Protein AF-A0A918ECV4-F1 (afdb_monomer_lite)

Organism: NCBI:txid33919

InterPro domains:
  IPR038721 Transposase IS701-like, DDE domain [PF13546] (2-94)

Structure (mmCIF, N/CA/C/O backbone):
data_AF-A0A918ECV4-F1
#
_entry.id   AF-A0A918ECV4-F1
#
loop_
_atom_site.group_PDB
_atom_site.id
_atom_site.type_symbol
_atom_site.label_atom_id
_atom_site.label_alt_id
_atom_site.label_comp_id
_atom_site.label_asym_id
_atom_site.label_entity_id
_atom_site.label_seq_id
_atom_site.pdbx_PDB_ins_code
_atom_site.Cartn_x
_atom_site.Cartn_y
_atom_site.Cartn_z
_atom_site.occupancy
_atom_site.B_iso_or_equiv
_atom_site.auth_seq_id
_atom_site.auth_comp_id
_atom_site.auth_asym_id
_atom_site.auth_atom_id
_atom_site.pdbx_PDB_model_num
ATOM 1 N N . MET A 1 1 ? -6.296 -6.207 11.583 1.00 80.25 1 MET A N 1
ATOM 2 C CA . MET A 1 1 ? -6.201 -6.224 10.109 1.00 80.25 1 MET A CA 1
ATOM 3 C C . MET A 1 1 ? -7.109 -5.204 9.468 1.00 80.25 1 MET A C 1
ATOM 5 O O . MET A 1 1 ? -6.560 -4.330 8.831 1.00 80.25 1 MET A O 1
ATOM 9 N N . PHE A 1 2 ? -8.430 -5.245 9.674 1.00 84.88 2 PHE A N 1
ATOM 10 C CA . PHE A 1 2 ? -9.338 -4.262 9.062 1.00 84.88 2 PHE A CA 1
ATOM 11 C C . PHE A 1 2 ? -8.949 -2.802 9.336 1.00 84.88 2 PHE A C 1
ATOM 13 O O . PHE A 1 2 ? -8.740 -2.070 8.383 1.00 84.88 2 PHE A O 1
ATOM 20 N N . GLU A 1 3 ? -8.737 -2.423 10.600 1.00 88.38 3 GLU A N 1
ATOM 21 C CA . GLU A 1 3 ? -8.307 -1.058 10.969 1.00 88.38 3 GLU A CA 1
ATOM 22 C C . GLU A 1 3 ? -6.976 -0.646 10.309 1.00 88.38 3 GLU A C 1
ATOM 24 O O . GLU A 1 3 ? -6.858 0.457 9.799 1.00 88.38 3 GLU A O 1
ATOM 29 N N . LEU A 1 4 ? -5.998 -1.559 10.234 1.00 90.19 4 LEU A N 1
ATOM 30 C CA . LEU A 1 4 ? -4.711 -1.298 9.574 1.00 90.19 4 LEU A CA 1
ATOM 31 C C . LEU A 1 4 ? -4.861 -1.131 8.053 1.00 90.19 4 LEU A C 1
ATOM 33 O O . LEU A 1 4 ? -4.171 -0.319 7.448 1.00 90.19 4 LEU A O 1
ATOM 37 N N . SER A 1 5 ? -5.725 -1.928 7.424 1.00 89.38 5 SER A N 1
ATOM 38 C CA . SER A 1 5 ? -6.007 -1.807 5.993 1.00 89.38 5 SER A CA 1
ATOM 39 C C . SER A 1 5 ? -6.727 -0.500 5.676 1.00 89.38 5 SER A C 1
ATOM 41 O O . SER A 1 5 ? -6.389 0.129 4.683 1.00 89.38 5 SER A O 1
ATOM 43 N N . ASP A 1 6 ? -7.671 -0.096 6.521 1.00 90.19 6 ASP A N 1
ATOM 44 C CA . ASP A 1 6 ? -8.411 1.161 6.389 1.00 90.19 6 ASP A CA 1
ATOM 45 C C . ASP A 1 6 ? -7.466 2.361 6.547 1.00 90.19 6 ASP A C 1
ATOM 47 O O . ASP A 1 6 ? -7.339 3.170 5.637 1.00 90.19 6 ASP A O 1
ATOM 51 N N . ALA A 1 7 ? -6.652 2.367 7.606 1.00 92.19 7 ALA A N 1
ATOM 52 C CA . ALA A 1 7 ? -5.588 3.349 7.820 1.00 92.19 7 ALA A CA 1
ATOM 53 C C . ALA A 1 7 ? -4.629 3.480 6.628 1.00 92.19 7 ALA A C 1
ATOM 55 O O . ALA A 1 7 ? -4.266 4.582 6.230 1.00 92.19 7 ALA A O 1
ATOM 56 N N . ALA A 1 8 ? -4.208 2.357 6.039 1.00 90.69 8 ALA A N 1
ATOM 57 C CA . ALA A 1 8 ? -3.302 2.368 4.893 1.00 90.69 8 ALA A CA 1
ATOM 58 C C . ALA A 1 8 ? -3.964 2.873 3.599 1.00 90.69 8 ALA A C 1
ATOM 60 O O . ALA A 1 8 ? -3.269 3.416 2.744 1.00 90.69 8 ALA A O 1
ATOM 61 N N . LEU A 1 9 ? -5.276 2.669 3.431 1.00 89.00 9 LEU A N 1
ATOM 62 C CA . LEU A 1 9 ? -6.033 3.130 2.261 1.00 89.00 9 LEU A CA 1
ATOM 63 C C . LEU A 1 9 ? -6.471 4.594 2.383 1.00 89.00 9 LEU A C 1
ATOM 65 O O . LEU A 1 9 ? -6.594 5.263 1.360 1.00 89.00 9 LEU A O 1
ATOM 69 N N . CYS A 1 10 ? -6.688 5.073 3.608 1.00 91.06 10 CYS A N 1
ATOM 70 C CA . CYS A 1 10 ? -7.075 6.450 3.916 1.00 91.06 10 CYS A CA 1
ATOM 71 C C . CYS A 1 10 ? -5.878 7.379 4.168 1.00 91.06 10 CYS A C 1
ATOM 73 O O . CYS A 1 10 ? -6.070 8.581 4.323 1.00 91.06 10 CYS A O 1
ATOM 75 N N . ALA A 1 11 ? -4.649 6.853 4.204 1.00 90.38 11 ALA A N 1
ATOM 76 C CA . ALA A 1 11 ? -3.450 7.668 4.346 1.00 90.38 11 ALA A CA 1
ATOM 77 C C . ALA A 1 11 ? -3.284 8.639 3.164 1.00 90.38 11 ALA A C 1
ATOM 79 O O . ALA A 1 11 ? -3.413 8.259 1.996 1.00 90.38 11 ALA A O 1
ATOM 80 N N . ASP A 1 12 ? -2.919 9.883 3.475 1.00 85.69 12 ASP A N 1
ATOM 81 C CA . ASP A 1 12 ? -2.630 10.915 2.482 1.00 85.69 12 ASP A CA 1
ATOM 82 C C . ASP A 1 12 ? -1.291 10.636 1.780 1.00 85.69 12 ASP A C 1
ATOM 84 O O . ASP A 1 12 ? -0.236 11.177 2.113 1.00 85.69 12 ASP A O 1
ATOM 88 N N . GLY A 1 13 ? -1.337 9.761 0.777 1.00 85.75 13 GLY A N 1
ATOM 89 C CA . GLY A 1 13 ? -0.197 9.419 -0.066 1.00 85.75 13 GLY A CA 1
ATOM 90 C C . GLY A 1 13 ? 0.573 8.171 0.387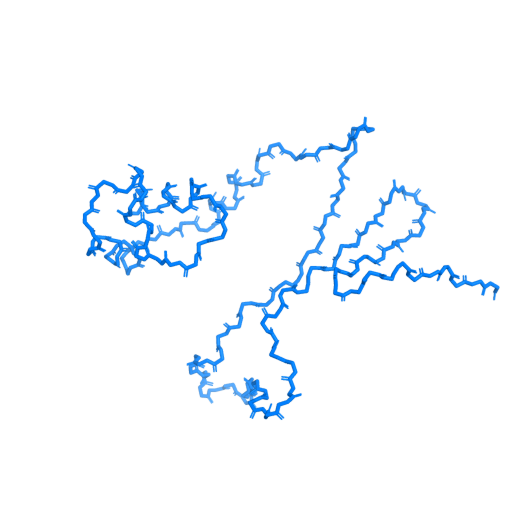 1.00 85.75 13 GLY A C 1
ATOM 91 O O . GLY A 1 13 ? 0.033 7.298 1.066 1.00 85.75 13 GLY A O 1
ATOM 92 N N . PRO A 1 14 ? 1.833 8.013 -0.065 1.00 86.44 14 PRO A N 1
ATOM 93 C CA . PRO A 1 14 ? 2.618 6.818 0.223 1.00 86.44 14 PRO A CA 1
ATOM 94 C C . PRO A 1 14 ? 2.883 6.652 1.721 1.00 86.44 14 PRO A C 1
ATOM 96 O O . PRO A 1 14 ? 3.379 7.566 2.375 1.00 86.44 14 PRO A O 1
ATOM 99 N N . VAL A 1 15 ? 2.649 5.448 2.247 1.00 88.31 15 VAL A N 1
ATOM 100 C CA . VAL A 1 15 ? 3.004 5.110 3.630 1.00 88.31 15 VAL A CA 1
ATOM 101 C C . VAL A 1 15 ? 4.525 5.031 3.765 1.00 88.31 15 VAL A C 1
ATOM 103 O O . VAL A 1 15 ? 5.154 4.084 3.290 1.00 88.31 15 VAL A O 1
ATOM 106 N N . THR A 1 16 ? 5.120 6.016 4.431 1.00 87.94 16 THR A N 1
ATOM 107 C CA . THR A 1 16 ? 6.566 6.084 4.708 1.00 87.94 16 THR A CA 1
ATOM 108 C C . THR A 1 16 ? 6.932 5.522 6.082 1.00 87.94 16 THR A C 1
ATOM 110 O O . THR A 1 16 ? 8.060 5.072 6.282 1.00 87.94 16 THR A O 1
ATOM 113 N N . SER A 1 17 ? 5.974 5.489 7.013 1.00 88.75 17 SER A N 1
ATOM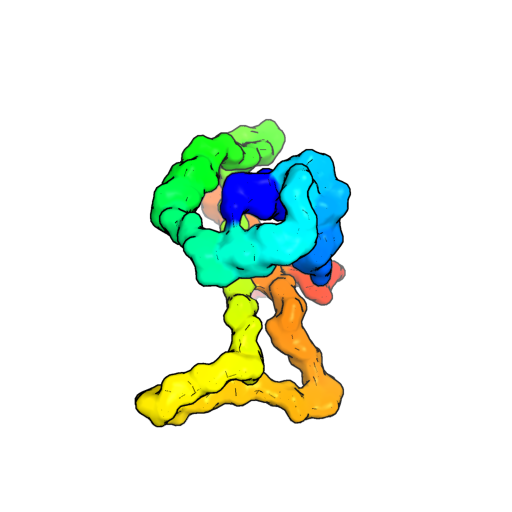 114 C CA . SER A 1 17 ? 6.140 4.984 8.374 1.00 88.75 17 SER A CA 1
ATOM 115 C C . SER A 1 17 ? 4.941 4.138 8.786 1.00 88.75 17 SER A C 1
ATOM 117 O O . SER A 1 17 ? 3.802 4.596 8.816 1.00 88.75 17 SER A O 1
ATOM 119 N N . LEU A 1 18 ? 5.200 2.880 9.150 1.00 88.94 18 LEU A N 1
ATOM 120 C CA . LEU A 1 18 ? 4.153 1.983 9.641 1.00 88.94 18 LEU A CA 1
ATOM 121 C C . LEU A 1 18 ? 3.606 2.432 10.994 1.00 88.94 18 LEU A C 1
ATOM 123 O O . LEU A 1 18 ? 2.421 2.277 11.248 1.00 88.94 18 LEU A O 1
ATOM 127 N N . VAL A 1 19 ? 4.445 2.987 11.869 1.00 90.56 19 VAL A N 1
ATOM 128 C CA . VAL A 1 19 ? 3.989 3.433 13.193 1.00 90.56 19 VAL A CA 1
ATOM 129 C C . VAL A 1 19 ? 3.062 4.637 13.066 1.00 90.56 19 VAL A C 1
ATOM 131 O O . VAL A 1 19 ? 2.084 4.719 13.803 1.00 90.56 19 VAL A O 1
ATOM 134 N N . GLU A 1 20 ? 3.301 5.525 12.103 1.00 91.00 20 GLU A N 1
ATOM 135 C CA . GLU A 1 20 ? 2.434 6.685 11.864 1.00 91.00 20 GLU A CA 1
ATOM 136 C C . GLU A 1 20 ? 1.023 6.292 11.419 1.00 91.00 20 GLU A C 1
ATOM 138 O O . GLU A 1 20 ? 0.078 7.002 11.745 1.00 91.00 20 GLU A O 1
ATOM 143 N N . LEU A 1 21 ? 0.831 5.117 10.803 1.00 91.19 21 LEU A N 1
ATOM 144 C CA . LEU A 1 21 ? -0.519 4.610 10.528 1.00 91.19 21 LEU A CA 1
ATOM 145 C C . LEU A 1 21 ? -1.348 4.432 11.802 1.00 91.19 21 LEU A C 1
ATOM 147 O O . LEU A 1 21 ? -2.567 4.556 11.751 1.00 91.19 21 LEU A O 1
ATOM 151 N N . SER A 1 22 ? -0.714 4.196 12.956 1.00 90.50 22 SER A N 1
ATOM 152 C CA . SER A 1 22 ? -1.442 4.119 14.229 1.00 90.50 22 SER A CA 1
ATOM 153 C C . SER A 1 22 ? -1.974 5.465 14.734 1.00 90.50 22 SER A C 1
ATOM 155 O O . SER A 1 22 ? -2.694 5.487 15.727 1.00 90.50 22 SER A O 1
ATOM 157 N N . LEU A 1 23 ? -1.630 6.568 14.060 1.00 89.88 23 LEU A N 1
ATOM 158 C CA . LEU A 1 23 ? -2.137 7.915 14.333 1.00 89.88 23 LEU A CA 1
ATOM 159 C C . LEU A 1 23 ? -3.326 8.294 13.438 1.00 89.88 23 LEU A C 1
ATOM 161 O O . LEU A 1 23 ? -3.960 9.319 13.680 1.00 89.88 23 LEU A O 1
ATOM 165 N N . THR A 1 24 ? -3.617 7.500 12.405 1.00 90.75 24 THR A N 1
ATOM 166 C CA . THR A 1 24 ? -4.776 7.729 11.535 1.00 90.75 24 THR A CA 1
ATOM 167 C C . THR A 1 24 ? -6.079 7.493 12.308 1.00 90.75 24 THR A C 1
ATOM 169 O O . THR A 1 24 ? -6.125 6.612 13.175 1.00 90.75 24 THR A O 1
ATOM 172 N N . PRO A 1 25 ? -7.152 8.255 12.028 1.00 89.81 25 PRO A N 1
ATOM 173 C CA . PRO A 1 25 ? -8.423 8.100 12.738 1.00 89.81 25 PRO A CA 1
ATOM 174 C C . PRO A 1 25 ? -9.052 6.708 12.556 1.00 89.81 25 PRO A C 1
ATOM 176 O O . PRO A 1 25 ? -9.813 6.247 13.413 1.00 89.81 25 PRO A O 1
ATOM 179 N N . GLU A 1 26 ? -8.718 6.015 11.470 1.00 92.81 26 GLU A N 1
ATOM 180 C CA . GLU A 1 26 ? -9.164 4.660 11.161 1.00 92.81 26 GLU A CA 1
ATOM 181 C C . GLU A 1 26 ? -8.553 3.610 12.109 1.00 92.81 26 GLU A C 1
ATOM 183 O O . GLU A 1 26 ? -9.203 2.605 12.434 1.00 92.81 26 GLU A O 1
ATOM 188 N N . HIS A 1 27 ? -7.334 3.845 12.614 1.00 89.75 27 HIS A N 1
ATOM 189 C CA . HIS A 1 27 ? -6.622 2.920 13.500 1.00 89.75 27 HIS A CA 1
ATOM 190 C C . HIS A 1 27 ? -6.858 3.255 14.976 1.00 89.75 27 HIS A C 1
ATOM 192 O O . HIS A 1 27 ? -6.123 4.004 15.613 1.00 89.75 27 HIS A O 1
ATOM 198 N N . ARG A 1 28 ? -7.893 2.649 15.562 1.00 88.81 28 ARG A N 1
ATOM 199 C CA . ARG A 1 28 ? -8.367 2.972 16.921 1.00 88.81 28 ARG A CA 1
ATOM 200 C C . ARG A 1 28 ? -7.623 2.239 18.038 1.00 88.81 28 ARG A C 1
ATOM 202 O O . ARG A 1 28 ? -7.829 2.527 19.217 1.00 88.81 28 ARG A O 1
ATOM 209 N N . ARG A 1 29 ? -6.786 1.260 17.697 1.00 84.06 29 ARG A N 1
ATOM 210 C CA . ARG A 1 29 ? -6.013 0.453 18.653 1.00 84.06 29 ARG A CA 1
ATOM 211 C C . ARG A 1 29 ? -4.578 0.965 18.799 1.00 84.06 29 ARG A C 1
ATOM 213 O O . ARG A 1 29 ? -4.018 1.565 17.897 1.00 84.06 29 ARG A O 1
ATOM 220 N N . GLY A 1 30 ? -3.919 0.649 19.914 1.00 85.06 30 GLY A N 1
ATOM 221 C CA . GLY A 1 30 ? -2.520 1.048 20.128 1.00 85.06 30 GLY A CA 1
ATOM 222 C C . GLY A 1 30 ? -1.539 0.439 19.111 1.00 85.06 30 GLY A C 1
ATOM 223 O O . GLY A 1 30 ? -1.802 -0.617 18.527 1.00 85.06 30 GLY A O 1
ATOM 224 N N . HIS A 1 31 ? -0.365 1.057 18.949 1.00 87.19 31 HIS A N 1
ATOM 225 C CA . HIS A 1 31 ? 0.676 0.661 17.983 1.00 87.19 31 HIS A CA 1
ATOM 226 C C . HIS A 1 31 ? 1.089 -0.826 18.048 1.00 87.19 31 HIS A C 1
ATOM 228 O O . HIS A 1 31 ? 1.438 -1.418 17.030 1.00 87.19 31 HIS A O 1
ATOM 234 N N . GLY A 1 32 ? 1.035 -1.480 19.216 1.00 89.31 32 GLY A N 1
ATOM 235 C CA . GLY A 1 32 ? 1.369 -2.907 19.344 1.00 89.31 32 GLY A CA 1
ATOM 236 C C . GLY A 1 32 ? 0.455 -3.804 18.502 1.00 89.31 32 GLY A C 1
ATOM 237 O O . GLY A 1 32 ? 0.899 -4.792 17.917 1.00 89.31 32 GLY A O 1
ATOM 238 N N . THR A 1 33 ? -0.811 -3.409 18.358 1.00 89.75 33 THR A N 1
ATOM 239 C CA . THR A 1 33 ? -1.796 -4.150 17.559 1.00 89.75 33 THR A CA 1
ATOM 240 C C . THR A 1 33 ? -1.559 -4.023 16.057 1.00 89.75 33 THR A C 1
ATOM 242 O O . THR A 1 33 ? -1.970 -4.907 15.306 1.00 89.75 33 THR A O 1
ATOM 245 N N . LEU A 1 34 ? -0.855 -2.976 15.614 1.00 91.12 34 LEU A N 1
ATOM 246 C CA . LEU A 1 34 ? -0.432 -2.815 14.226 1.00 91.12 34 LEU A CA 1
ATOM 247 C C . LEU A 1 34 ? 0.554 -3.916 13.835 1.00 91.12 34 LEU A C 1
ATOM 249 O O . LEU A 1 34 ? 0.327 -4.639 12.867 1.00 91.12 34 LEU A O 1
ATOM 253 N N . TYR A 1 35 ? 1.607 -4.109 14.632 1.00 90.31 35 TYR A N 1
ATOM 254 C CA . TYR A 1 35 ? 2.582 -5.177 14.395 1.00 90.31 35 TYR A CA 1
ATOM 255 C C . TYR A 1 35 ? 1.961 -6.564 14.544 1.00 90.31 35 TYR A C 1
ATOM 257 O O . TYR A 1 35 ? 2.270 -7.475 13.779 1.00 90.31 35 TYR A O 1
ATOM 265 N N . GLN A 1 36 ? 1.034 -6.723 15.488 1.00 91.25 36 GLN A N 1
ATOM 266 C CA . GLN A 1 36 ? 0.292 -7.969 15.647 1.00 91.25 36 GLN A CA 1
ATOM 267 C C . GLN A 1 36 ? -0.559 -8.280 14.405 1.00 91.25 36 GLN A C 1
ATOM 269 O O . GLN A 1 36 ? -0.561 -9.414 13.927 1.00 91.25 36 GLN A O 1
ATOM 274 N N . ALA A 1 37 ? -1.222 -7.265 13.840 1.00 90.75 37 ALA A N 1
ATOM 275 C CA . ALA A 1 37 ? -1.962 -7.377 12.593 1.00 90.75 37 ALA A CA 1
ATOM 276 C C . ALA A 1 37 ? -1.037 -7.731 11.418 1.00 90.75 37 ALA A C 1
ATOM 278 O O . ALA A 1 37 ? -1.373 -8.635 10.669 1.00 90.75 37 ALA A O 1
ATOM 279 N N . LEU A 1 38 ? 0.140 -7.117 11.288 1.00 90.25 38 LEU A N 1
ATOM 280 C CA . LEU A 1 38 ? 1.101 -7.481 10.236 1.00 90.25 38 LEU A CA 1
ATOM 281 C C . LEU A 1 38 ? 1.611 -8.924 10.359 1.00 90.25 38 LEU A C 1
ATOM 283 O O . LEU A 1 38 ? 1.718 -9.621 9.355 1.00 90.25 38 LEU A O 1
ATOM 287 N N . ASN A 1 39 ? 1.899 -9.381 11.578 1.00 91.69 39 ASN A N 1
ATOM 288 C CA . ASN A 1 39 ? 2.473 -10.708 11.809 1.00 91.69 39 ASN A CA 1
ATOM 289 C C . ASN A 1 39 ? 1.454 -11.845 11.657 1.00 91.69 39 ASN A C 1
ATOM 291 O O . ASN A 1 39 ? 1.800 -12.930 11.196 1.00 91.69 39 ASN A O 1
ATOM 295 N N . GLN A 1 40 ? 0.214 -11.630 12.099 1.00 91.81 40 GLN A N 1
ATOM 296 C CA . GLN A 1 40 ? -0.818 -12.677 12.156 1.00 91.81 40 GLN A CA 1
ATOM 297 C C . GLN A 1 40 ? -1.895 -12.508 11.086 1.00 91.81 40 GLN A C 1
ATOM 299 O O . GLN A 1 40 ? -2.677 -13.421 10.817 1.00 91.81 40 GLN A O 1
ATOM 304 N N . GLY A 1 41 ? -1.963 -11.323 10.492 1.00 88.88 41 GLY A N 1
ATOM 305 C CA . GLY A 1 41 ? -2.930 -10.986 9.476 1.00 88.88 41 GLY A CA 1
ATOM 306 C C . GLY A 1 41 ? -2.693 -11.748 8.192 1.00 88.88 41 GLY A C 1
ATOM 307 O O . GLY A 1 41 ? -1.566 -11.971 7.760 1.00 88.88 41 GLY A O 1
ATOM 308 N N . ARG A 1 42 ? -3.794 -12.115 7.548 1.00 89.50 42 ARG A N 1
ATOM 309 C CA . ARG A 1 42 ? -3.772 -12.662 6.199 1.00 89.50 42 ARG A CA 1
ATOM 310 C C . ARG A 1 42 ? -4.665 -11.829 5.308 1.00 89.50 42 ARG A C 1
ATOM 312 O O . ARG A 1 42 ? -5.729 -11.381 5.730 1.00 89.50 42 ARG A O 1
ATOM 319 N N . ILE A 1 43 ? -4.208 -11.646 4.079 1.00 86.88 43 ILE A N 1
ATOM 320 C CA . ILE A 1 43 ? -4.980 -11.046 3.002 1.00 86.88 43 ILE A CA 1
ATOM 321 C C . ILE A 1 43 ? -5.127 -12.128 1.944 1.00 86.88 43 ILE A C 1
ATOM 323 O O . ILE A 1 43 ? -4.134 -12.686 1.481 1.00 86.88 43 ILE A O 1
ATOM 327 N N . ASP A 1 44 ? -6.369 -12.427 1.582 1.00 91.00 44 ASP A N 1
ATOM 328 C CA . ASP A 1 44 ? -6.657 -13.220 0.395 1.00 91.00 44 ASP A CA 1
ATOM 329 C C . ASP A 1 44 ? -6.365 -12.347 -0.829 1.00 91.00 44 ASP A C 1
ATOM 331 O O . ASP A 1 44 ? -7.143 -11.458 -1.190 1.00 91.00 44 ASP A O 1
ATOM 335 N N . THR A 1 45 ? -5.189 -12.550 -1.418 1.00 90.81 45 THR A N 1
ATOM 336 C CA . THR A 1 45 ? -4.692 -11.725 -2.519 1.00 90.81 45 THR A CA 1
ATOM 337 C C . THR A 1 45 ? -5.521 -11.881 -3.784 1.00 90.81 45 THR A C 1
ATOM 339 O O . THR A 1 45 ? -5.657 -10.914 -4.532 1.00 90.81 45 THR A O 1
ATOM 342 N N . ASP A 1 46 ? -6.096 -13.057 -4.026 1.00 94.25 46 ASP A N 1
ATOM 343 C CA . ASP A 1 46 ? -6.882 -13.313 -5.232 1.00 94.25 46 ASP A CA 1
ATOM 344 C C . ASP A 1 46 ? -8.255 -12.665 -5.120 1.00 94.25 46 ASP A C 1
ATOM 346 O O . ASP A 1 46 ? -8.700 -11.964 -6.035 1.00 94.25 46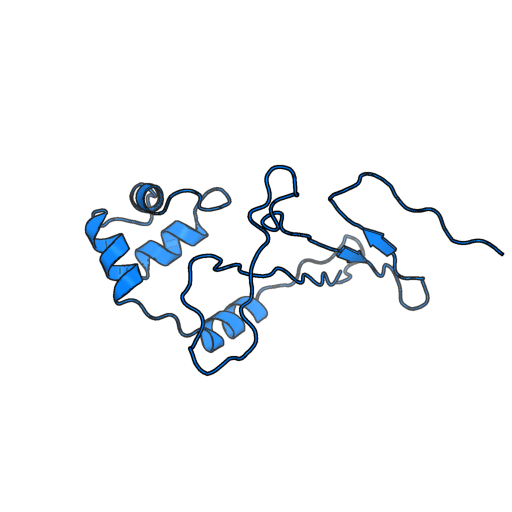 ASP A O 1
ATOM 350 N N . ARG A 1 47 ? -8.886 -12.781 -3.948 1.00 93.69 47 ARG A N 1
ATOM 351 C CA . ARG A 1 47 ? -10.114 -12.045 -3.655 1.00 93.69 47 ARG A CA 1
ATOM 352 C C . ARG A 1 47 ? -9.890 -10.537 -3.712 1.00 93.69 47 ARG A C 1
ATOM 354 O O . ARG A 1 47 ? -10.704 -9.829 -4.305 1.00 93.69 47 ARG A O 1
ATOM 361 N N . PHE A 1 48 ? -8.798 -10.043 -3.129 1.00 89.06 48 PHE A N 1
ATOM 362 C CA . PHE A 1 48 ? -8.461 -8.620 -3.161 1.00 89.06 48 PHE A CA 1
ATOM 363 C C . PHE A 1 48 ? -8.272 -8.117 -4.598 1.00 89.06 48 PHE A C 1
ATOM 365 O O . PHE A 1 48 ? -8.902 -7.135 -4.990 1.00 89.06 48 PHE A O 1
ATOM 372 N N . ARG A 1 49 ? -7.500 -8.840 -5.421 1.00 90.88 49 ARG A N 1
ATOM 373 C CA . ARG A 1 49 ? -7.349 -8.550 -6.857 1.00 90.88 49 ARG A CA 1
ATOM 374 C C . ARG A 1 49 ? -8.694 -8.498 -7.573 1.00 90.88 49 ARG A C 1
ATOM 376 O O . ARG A 1 49 ? -8.928 -7.574 -8.346 1.00 90.88 49 ARG A O 1
ATOM 383 N N . GLY A 1 50 ? -9.590 -9.442 -7.289 1.00 94.81 50 GLY A N 1
ATOM 384 C CA . GLY A 1 50 ? -10.933 -9.463 -7.865 1.00 94.81 50 GLY A CA 1
ATOM 385 C C . GLY A 1 50 ? -11.776 -8.237 -7.501 1.00 94.81 50 GLY A C 1
ATOM 386 O O . GLY A 1 50 ? -12.506 -7.731 -8.350 1.00 94.81 50 GLY A O 1
ATOM 387 N N . ILE A 1 51 ? -11.671 -7.733 -6.268 1.00 93.12 51 ILE A N 1
ATOM 388 C CA . ILE A 1 51 ? -12.382 -6.522 -5.823 1.00 93.12 51 ILE A CA 1
ATOM 389 C C . ILE A 1 51 ? -11.822 -5.272 -6.512 1.00 93.12 51 ILE A C 1
ATOM 391 O O . ILE A 1 51 ? -12.596 -4.444 -6.995 1.00 93.12 51 ILE A O 1
ATOM 395 N N . VAL A 1 52 ? -10.495 -5.147 -6.592 1.00 88.62 52 VAL A N 1
ATOM 396 C CA . VAL A 1 52 ? -9.830 -4.007 -7.245 1.00 88.62 52 VAL A CA 1
ATOM 397 C C . VAL A 1 52 ? -10.127 -3.987 -8.747 1.00 88.62 52 VAL A C 1
ATOM 399 O O . VAL A 1 52 ? -10.473 -2.944 -9.291 1.00 88.62 52 VAL A O 1
ATOM 402 N N . ALA A 1 53 ? -10.086 -5.143 -9.415 1.00 90.75 53 ALA A N 1
ATOM 403 C CA . ALA A 1 53 ? -10.352 -5.255 -10.852 1.00 90.75 53 ALA A CA 1
ATOM 404 C C . ALA A 1 53 ? -11.801 -4.915 -11.256 1.00 90.75 53 ALA A C 1
ATOM 406 O O . ALA A 1 53 ? -12.073 -4.717 -12.437 1.00 90.75 53 ALA A O 1
ATOM 407 N N . ARG A 1 54 ? -12.736 -4.864 -10.297 1.00 93.12 54 ARG A N 1
ATOM 408 C CA . ARG A 1 54 ? -14.144 -4.495 -10.527 1.00 93.12 54 ARG A CA 1
ATOM 409 C C . ARG A 1 54 ? -14.417 -3.001 -10.369 1.00 93.12 54 ARG A C 1
ATOM 411 O O . ARG A 1 54 ? -15.538 -2.577 -10.643 1.00 93.12 54 ARG A O 1
ATOM 418 N N . GLN A 1 55 ? -13.441 -2.216 -9.915 1.00 90.69 55 GLN A N 1
ATOM 419 C CA . GLN A 1 55 ? -13.616 -0.772 -9.802 1.00 90.69 55 GLN A CA 1
ATOM 420 C C . GLN A 1 55 ? -13.725 -0.131 -11.195 1.00 90.69 55 GLN A C 1
ATOM 422 O O . GLN A 1 55 ? -13.111 -0.626 -12.146 1.00 90.69 55 GLN A O 1
ATOM 427 N N . PRO A 1 56 ? -14.499 0.960 -11.347 1.00 89.38 56 PRO A N 1
ATOM 428 C CA . PRO A 1 56 ? -14.583 1.679 -12.610 1.00 89.38 56 PRO A CA 1
ATOM 429 C C . PRO A 1 56 ? -13.196 2.114 -13.089 1.00 89.38 56 PRO A C 1
ATOM 431 O O . PRO A 1 56 ? -12.443 2.745 -12.351 1.00 89.38 56 PRO A O 1
ATOM 434 N N . ILE A 1 57 ? -12.868 1.789 -14.338 1.00 87.25 57 ILE A N 1
ATOM 435 C CA . ILE A 1 57 ? -11.610 2.215 -14.952 1.00 87.25 57 ILE A CA 1
ATOM 436 C C . ILE A 1 57 ? -11.779 3.665 -15.427 1.00 87.25 57 ILE A C 1
ATOM 438 O O . ILE A 1 57 ? -12.698 3.920 -16.216 1.00 87.25 57 ILE A O 1
ATOM 442 N N . PRO A 1 58 ? -10.919 4.607 -14.989 1.00 85.25 58 PRO A N 1
ATOM 443 C CA . PRO A 1 58 ? -10.940 5.979 -15.479 1.00 85.25 58 PRO A CA 1
ATOM 444 C C . PRO A 1 58 ? -10.817 6.032 -17.004 1.00 85.25 58 PRO A C 1
ATOM 446 O O . PRO A 1 58 ? -10.048 5.281 -17.612 1.00 85.25 58 PRO A O 1
ATOM 449 N N . ARG A 1 59 ? -11.590 6.925 -17.618 1.00 86.69 59 ARG A N 1
ATOM 450 C CA . ARG A 1 59 ? -11.583 7.179 -19.061 1.00 86.69 59 ARG A CA 1
ATOM 451 C C . ARG A 1 59 ? -11.116 8.604 -19.322 1.00 86.69 59 ARG A C 1
ATOM 453 O O . ARG A 1 59 ? -11.303 9.464 -18.466 1.00 86.69 59 ARG A O 1
ATOM 460 N N . ASP A 1 60 ? -10.496 8.823 -20.476 1.00 85.56 60 ASP A N 1
ATOM 461 C CA . ASP A 1 60 ? -10.169 10.172 -20.941 1.00 85.56 60 ASP A CA 1
ATOM 462 C C . ASP A 1 60 ? -11.431 10.948 -21.365 1.00 85.56 60 ASP A C 1
ATOM 464 O O . ASP A 1 60 ? -12.540 10.403 -21.369 1.00 85.56 60 ASP A O 1
ATOM 468 N N . ASP A 1 61 ? -11.256 12.220 -21.732 1.00 89.44 61 ASP A N 1
ATOM 469 C CA . ASP A 1 61 ? -12.343 13.103 -22.183 1.00 89.44 61 ASP A CA 1
ATOM 470 C C . ASP A 1 61 ? -13.087 12.555 -23.420 1.00 89.44 61 ASP A C 1
ATOM 472 O O . ASP A 1 61 ? -14.253 12.878 -23.640 1.00 89.44 61 ASP A O 1
ATOM 476 N N . ASP A 1 62 ? -12.444 11.672 -24.196 1.00 89.44 62 ASP A N 1
ATOM 477 C CA . ASP A 1 62 ? -13.018 10.985 -25.359 1.00 89.44 62 ASP A CA 1
ATOM 478 C C . ASP A 1 62 ? -13.702 9.647 -24.987 1.00 89.44 62 ASP A C 1
ATOM 480 O O . ASP A 1 62 ? -14.130 8.888 -25.865 1.00 89.44 62 ASP A O 1
ATOM 484 N N . GLY A 1 63 ? -13.786 9.308 -23.696 1.00 88.06 63 GLY A N 1
ATOM 485 C CA . GLY A 1 63 ? -14.401 8.080 -23.190 1.00 88.06 63 GLY A CA 1
ATOM 486 C C . GLY A 1 63 ? -13.548 6.817 -23.371 1.00 88.06 63 GLY A C 1
ATOM 487 O O . GLY A 1 63 ? -14.061 5.697 -23.259 1.00 88.06 63 GLY A O 1
ATOM 488 N N . ARG A 1 64 ? -12.251 6.949 -23.653 1.00 86.94 64 ARG A N 1
ATOM 489 C CA . ARG A 1 64 ? -11.347 5.826 -23.930 1.00 86.94 64 ARG A CA 1
ATOM 490 C C . ARG A 1 64 ? -10.573 5.415 -22.688 1.00 86.94 64 ARG A C 1
ATOM 492 O O . ARG A 1 64 ? -10.209 6.229 -21.849 1.00 86.94 64 ARG A O 1
ATOM 499 N N . VAL A 1 65 ? -10.270 4.123 -22.601 1.00 86.06 65 VAL A N 1
ATOM 500 C CA . VAL A 1 65 ? -9.377 3.581 -21.570 1.00 86.06 65 VAL A CA 1
ATOM 501 C C . VAL A 1 65 ? -7.934 3.702 -22.049 1.00 86.06 65 VAL A C 1
ATOM 503 O O . VAL A 1 65 ? -7.609 3.218 -23.134 1.00 86.06 65 VAL A O 1
ATOM 506 N N . MET A 1 66 ? -7.071 4.306 -21.230 1.00 82.12 66 MET A N 1
ATOM 507 C CA . MET A 1 66 ? -5.629 4.395 -21.473 1.00 82.12 66 MET A CA 1
ATOM 508 C C . MET A 1 66 ? -4.894 3.360 -20.610 1.00 82.12 66 MET A C 1
ATOM 510 O O . MET A 1 66 ? -4.630 3.626 -19.437 1.00 82.12 66 MET A O 1
ATOM 514 N N . PRO A 1 67 ? -4.585 2.161 -21.136 1.00 77.94 67 PRO A N 1
ATOM 515 C CA . PRO A 1 67 ? -3.874 1.155 -20.363 1.00 77.94 67 PRO A CA 1
ATOM 516 C C . PRO A 1 67 ? -2.433 1.605 -20.100 1.00 77.94 67 PRO A C 1
ATOM 518 O O . PRO A 1 67 ? -1.708 1.975 -21.021 1.00 77.94 67 PRO A O 1
ATOM 521 N N . ALA A 1 68 ? -2.022 1.524 -18.839 1.00 77.38 68 ALA A N 1
ATOM 522 C CA . ALA A 1 68 ? -0.643 1.681 -18.403 1.00 77.38 68 ALA A CA 1
ATOM 523 C C . ALA A 1 68 ? -0.093 0.306 -18.010 1.00 77.38 68 ALA A C 1
ATOM 525 O O . ALA A 1 68 ? -0.763 -0.451 -17.309 1.00 77.38 68 ALA A O 1
ATOM 526 N N . ILE A 1 69 ? 1.119 -0.016 -18.460 1.00 79.75 69 ILE A N 1
ATOM 527 C CA . ILE A 1 69 ? 1.842 -1.216 -18.032 1.00 79.75 69 ILE A CA 1
ATOM 528 C C . ILE A 1 69 ? 3.012 -0.741 -17.188 1.00 79.75 69 ILE A C 1
ATOM 530 O O . ILE A 1 69 ? 3.809 0.060 -17.659 1.00 79.75 69 ILE A O 1
ATOM 534 N N . ASP A 1 70 ? 3.113 -1.242 -15.964 1.00 76.31 70 ASP A N 1
ATOM 535 C CA . ASP A 1 70 ? 4.261 -1.007 -15.097 1.00 76.31 70 ASP A CA 1
ATOM 536 C C . ASP A 1 70 ? 4.959 -2.331 -14.783 1.00 76.31 70 ASP A C 1
ATOM 538 O O . ASP A 1 70 ? 4.302 -3.343 -14.528 1.00 76.31 70 ASP A O 1
ATOM 542 N N . ILE A 1 71 ? 6.291 -2.319 -14.790 1.00 75.38 71 ILE A N 1
ATOM 543 C CA . ILE A 1 71 ? 7.120 -3.447 -14.358 1.00 75.38 71 ILE A CA 1
ATOM 544 C C . ILE A 1 71 ? 8.027 -2.939 -13.240 1.00 75.38 71 ILE A C 1
ATOM 546 O O . ILE A 1 71 ? 9.213 -2.673 -13.431 1.00 75.38 71 ILE A O 1
ATOM 550 N N . SER A 1 72 ? 7.447 -2.805 -12.050 1.00 71.38 72 SER A N 1
ATOM 551 C CA . SER A 1 72 ? 8.190 -2.483 -10.835 1.00 71.38 72 SER A CA 1
ATOM 552 C C . SER A 1 72 ? 8.652 -3.755 -10.128 1.00 71.38 72 SER A C 1
ATOM 554 O O . SER A 1 72 ? 7.880 -4.687 -9.894 1.00 71.38 72 SER A O 1
ATOM 556 N N . HIS A 1 73 ? 9.935 -3.803 -9.768 1.00 69.81 73 HIS A N 1
ATOM 557 C CA . HIS A 1 73 ? 10.502 -4.907 -8.999 1.00 69.81 73 HIS A CA 1
ATOM 558 C C . HIS A 1 73 ? 10.482 -4.579 -7.503 1.00 69.81 73 HIS A C 1
ATOM 560 O O . HIS A 1 73 ? 11.030 -3.567 -7.070 1.00 69.81 73 HIS A O 1
ATOM 566 N N . TRP A 1 74 ? 9.924 -5.477 -6.689 1.00 71.12 74 TRP A N 1
ATOM 567 C CA . TRP A 1 74 ? 10.023 -5.390 -5.232 1.00 71.12 74 TRP A CA 1
ATOM 568 C C . TRP A 1 74 ? 11.344 -5.976 -4.754 1.00 71.12 74 TRP A C 1
ATOM 570 O O . TRP A 1 74 ? 11.476 -7.181 -4.532 1.00 71.12 74 TRP A O 1
ATOM 580 N N . LEU A 1 75 ? 12.343 -5.110 -4.609 1.00 66.50 75 LEU A N 1
ATOM 581 C CA . LEU A 1 75 ? 13.670 -5.531 -4.189 1.00 66.50 75 LEU A CA 1
ATOM 582 C C . LEU A 1 75 ? 13.683 -5.927 -2.710 1.00 66.50 75 LEU A C 1
ATOM 584 O O . LEU A 1 75 ? 13.174 -5.221 -1.837 1.00 66.50 75 LEU A O 1
ATOM 588 N N . ARG A 1 76 ? 14.302 -7.073 -2.430 1.00 66.31 76 ARG A N 1
ATOM 589 C CA . ARG A 1 76 ? 14.628 -7.548 -1.082 1.00 66.31 76 ARG A CA 1
ATOM 590 C C . ARG A 1 76 ? 16.128 -7.844 -1.028 1.00 66.31 76 ARG A C 1
ATOM 592 O O . ARG A 1 76 ? 16.513 -9.008 -1.017 1.00 66.31 76 ARG A O 1
ATOM 599 N N . PRO A 1 77 ? 16.982 -6.805 -1.098 1.00 64.38 77 PRO A N 1
ATOM 600 C CA . PRO A 1 77 ? 18.429 -6.987 -1.209 1.00 64.38 77 PRO A CA 1
ATOM 601 C C . PRO A 1 77 ? 19.037 -7.692 0.009 1.00 64.38 77 PRO A C 1
ATOM 603 O O . PRO A 1 77 ? 20.070 -8.337 -0.135 1.00 64.38 77 PRO A O 1
ATOM 606 N N . ASP A 1 78 ? 18.377 -7.595 1.164 1.00 67.94 78 ASP A N 1
ATOM 607 C CA . ASP A 1 78 ? 18.806 -8.204 2.425 1.00 67.94 78 ASP A CA 1
ATOM 608 C C . ASP A 1 78 ? 18.092 -9.539 2.725 1.00 67.94 78 ASP A C 1
ATOM 610 O O . ASP A 1 78 ? 18.247 -10.082 3.813 1.00 67.94 78 ASP A O 1
ATOM 614 N N . ALA A 1 79 ? 17.283 -10.074 1.798 1.00 67.69 79 ALA A N 1
ATOM 615 C CA . ALA A 1 79 ? 16.683 -11.396 1.980 1.00 67.69 79 ALA A CA 1
ATOM 616 C C . ALA A 1 79 ? 17.689 -12.499 1.630 1.00 67.69 79 ALA A C 1
ATOM 618 O O . ALA A 1 79 ? 18.271 -12.492 0.541 1.00 67.69 79 ALA A O 1
ATOM 619 N N . ASP A 1 80 ? 17.836 -13.476 2.524 1.00 62.94 80 ASP A N 1
ATOM 620 C CA . ASP A 1 80 ? 18.658 -14.657 2.276 1.00 62.94 80 ASP A CA 1
ATOM 621 C C . ASP A 1 80 ? 18.152 -15.412 1.040 1.00 62.94 80 ASP A C 1
ATOM 623 O O . ASP A 1 80 ? 16.990 -15.818 0.941 1.00 62.94 80 ASP A O 1
ATOM 627 N N . THR A 1 81 ? 19.030 -15.602 0.057 1.00 57.62 81 THR A N 1
ATOM 628 C CA . THR A 1 81 ? 18.718 -16.414 -1.121 1.00 57.62 81 THR A CA 1
ATOM 629 C C . THR A 1 81 ? 18.761 -17.898 -0.766 1.00 57.62 81 THR A C 1
ATOM 631 O O . THR A 1 81 ? 19.706 -18.347 -0.121 1.00 57.62 81 THR A O 1
ATOM 634 N N . SER A 1 82 ? 17.775 -18.671 -1.239 1.00 53.38 82 SER A N 1
ATOM 635 C CA . SER A 1 82 ? 17.741 -20.135 -1.081 1.00 53.38 82 SER A CA 1
ATOM 636 C C . SER A 1 82 ? 19.074 -20.778 -1.520 1.00 53.38 82 SER A C 1
ATOM 638 O O . SER A 1 82 ? 19.527 -20.498 -2.635 1.00 53.38 82 SER A O 1
ATOM 640 N N . PRO A 1 83 ? 19.670 -21.671 -0.700 1.00 58.00 83 PRO A N 1
ATOM 641 C CA . PRO A 1 83 ? 20.958 -22.307 -0.992 1.00 58.00 83 PRO A CA 1
ATOM 642 C C . PRO A 1 83 ? 20.994 -23.090 -2.313 1.00 58.00 83 PRO A C 1
ATOM 644 O O . PRO A 1 83 ? 22.054 -23.228 -2.915 1.00 58.00 83 PRO A O 1
ATOM 647 N N . GLN A 1 84 ? 19.848 -23.599 -2.783 1.00 59.09 84 GLN A N 1
ATOM 648 C CA . GLN A 1 84 ? 19.749 -24.393 -4.014 1.00 59.09 84 GLN A CA 1
ATOM 649 C C . GLN A 1 84 ? 19.661 -23.555 -5.302 1.00 59.09 84 GLN A C 1
ATOM 651 O O . GLN A 1 84 ? 19.652 -24.118 -6.398 1.00 59.09 84 GLN A O 1
ATOM 656 N N . ARG A 1 85 ? 19.591 -22.219 -5.223 1.00 55.12 85 ARG A N 1
ATOM 657 C CA . ARG A 1 85 ? 19.629 -21.356 -6.413 1.00 55.12 85 ARG A CA 1
ATOM 658 C C . ARG A 1 85 ? 21.063 -20.904 -6.688 1.00 55.12 85 ARG A C 1
ATOM 660 O O . ARG A 1 85 ? 21.571 -19.994 -6.047 1.00 55.12 85 ARG A O 1
ATOM 667 N N . LEU A 1 86 ? 21.670 -21.482 -7.728 1.00 46.34 86 LEU A N 1
ATOM 668 C CA . LEU A 1 86 ? 23.014 -21.166 -8.253 1.00 46.34 86 LEU A CA 1
ATOM 669 C C . LEU A 1 86 ? 23.189 -19.717 -8.765 1.00 46.34 86 LEU A C 1
ATOM 671 O O . LEU A 1 86 ? 24.269 -19.352 -9.220 1.00 46.34 86 LEU A O 1
ATOM 675 N N . PHE A 1 87 ? 22.152 -18.877 -8.691 1.00 47.12 87 PHE A N 1
ATOM 676 C CA . PHE A 1 87 ? 22.211 -17.459 -9.040 1.00 47.12 87 PHE A CA 1
ATOM 677 C C . PHE A 1 87 ? 21.932 -16.608 -7.794 1.00 47.12 87 PHE A C 1
ATOM 679 O O . PHE A 1 87 ? 20.781 -16.377 -7.415 1.00 47.12 87 PHE A O 1
ATOM 686 N N . ARG A 1 88 ? 23.001 -16.119 -7.156 1.00 51.66 88 ARG A N 1
ATOM 687 C CA . ARG A 1 88 ? 22.922 -15.059 -6.144 1.00 51.66 88 ARG A CA 1
ATOM 688 C C . ARG A 1 88 ? 22.528 -13.772 -6.862 1.00 51.66 88 ARG A C 1
ATOM 690 O O . ARG A 1 88 ? 23.307 -13.250 -7.655 1.00 51.66 88 ARG A O 1
ATOM 697 N N . HIS A 1 89 ? 21.346 -13.229 -6.583 1.00 52.62 89 HIS A N 1
ATOM 698 C CA . HIS A 1 89 ? 20.993 -11.898 -7.069 1.00 52.62 89 HIS A CA 1
ATOM 699 C C . HIS A 1 89 ? 21.761 -10.837 -6.258 1.00 52.62 89 HIS A C 1
ATOM 701 O O . HIS A 1 89 ? 21.221 -10.217 -5.345 1.00 52.62 89 HIS A O 1
ATOM 707 N N . THR A 1 90 ? 23.043 -10.616 -6.558 1.00 48.81 90 THR A N 1
ATOM 708 C CA . THR A 1 90 ? 23.804 -9.504 -5.973 1.00 48.81 90 THR A CA 1
ATOM 709 C C . THR A 1 90 ? 23.381 -8.189 -6.600 1.00 48.81 90 THR A C 1
ATOM 711 O O . THR A 1 90 ? 23.725 -7.909 -7.748 1.00 48.81 90 THR A O 1
ATOM 714 N N . TYR A 1 91 ? 22.697 -7.341 -5.836 1.00 54.03 91 TYR A N 1
ATOM 715 C CA . TYR A 1 91 ? 22.643 -5.920 -6.160 1.00 54.03 91 TYR A CA 1
ATOM 716 C C . TYR A 1 91 ? 24.018 -5.302 -5.889 1.00 54.03 91 TYR A C 1
ATOM 718 O O . TYR A 1 91 ? 24.609 -5.505 -4.827 1.00 54.03 91 TYR A O 1
ATOM 726 N N . GLY A 1 92 ? 24.554 -4.580 -6.874 1.00 46.06 92 GLY A N 1
ATOM 727 C CA . GLY A 1 92 ? 25.857 -3.931 -6.776 1.00 46.06 92 GLY A CA 1
ATOM 728 C C . GLY A 1 92 ? 25.863 -2.843 -5.704 1.00 46.06 92 GLY A C 1
ATOM 729 O O . GLY A 1 92 ? 25.553 -1.694 -5.996 1.00 46.06 92 GLY A O 1
ATOM 730 N N . ARG A 1 93 ? 26.273 -3.182 -4.478 1.00 50.25 93 ARG A N 1
ATOM 731 C CA . ARG A 1 93 ? 26.743 -2.227 -3.460 1.00 50.25 93 ARG A CA 1
ATOM 732 C C . ARG A 1 93 ? 28.107 -1.668 -3.901 1.00 50.25 93 ARG A C 1
ATOM 734 O O . ARG A 1 93 ? 29.139 -1.990 -3.328 1.00 50.25 93 ARG A O 1
ATOM 741 N N . GLY A 1 94 ? 28.124 -0.878 -4.972 1.00 45.34 94 GLY A N 1
ATOM 742 C CA . GLY A 1 94 ? 29.293 -0.118 -5.416 1.00 45.34 94 GLY A CA 1
ATOM 743 C C . GLY A 1 94 ? 29.067 1.365 -5.148 1.00 45.34 94 GLY A C 1
ATOM 744 O O . GLY A 1 94 ? 28.049 1.906 -5.580 1.00 45.34 94 GLY A O 1
ATOM 745 N N . LYS A 1 95 ? 29.991 2.028 -4.439 1.00 40.25 95 LYS A N 1
ATOM 746 C CA . LYS A 1 95 ? 29.934 3.484 -4.227 1.00 40.25 95 LYS A CA 1
ATOM 747 C C . LYS A 1 95 ? 29.854 4.186 -5.594 1.00 40.25 95 LYS A C 1
ATOM 749 O O . LYS A 1 95 ? 30.726 3.981 -6.431 1.00 40.25 95 LYS A O 1
ATOM 754 N N . GLY A 1 96 ? 28.800 4.975 -5.816 1.00 49.59 96 GLY A N 1
ATOM 755 C CA . GLY A 1 96 ? 28.615 5.783 -7.030 1.00 49.59 96 GLY A CA 1
ATOM 756 C C . GLY A 1 96 ? 27.768 5.168 -8.154 1.00 49.59 96 GLY A C 1
ATOM 757 O O . GLY A 1 96 ? 27.663 5.783 -9.210 1.00 49.59 96 GLY A O 1
ATOM 758 N N . ARG A 1 97 ? 27.146 3.992 -7.970 1.00 48.53 97 ARG A N 1
ATOM 759 C CA . ARG A 1 97 ? 26.138 3.477 -8.921 1.00 48.53 97 ARG A CA 1
ATOM 760 C C . ARG A 1 97 ? 24.726 3.843 -8.453 1.00 48.53 97 ARG A C 1
ATOM 762 O O . ARG A 1 97 ? 24.478 3.755 -7.251 1.00 48.53 97 ARG A O 1
ATOM 769 N N . PRO A 1 98 ? 23.809 4.235 -9.360 1.00 46.28 98 PRO A N 1
ATOM 770 C CA . PRO A 1 98 ? 22.438 4.551 -8.980 1.00 46.28 98 PRO A CA 1
ATOM 771 C C . PRO A 1 98 ? 21.801 3.338 -8.300 1.00 46.28 98 PRO A C 1
ATOM 773 O O . PRO A 1 98 ? 21.844 2.220 -8.822 1.00 46.28 98 PRO A O 1
ATOM 776 N N . SER A 1 99 ? 21.245 3.567 -7.114 1.00 47.72 99 SER A N 1
ATOM 777 C CA . SER A 1 99 ? 20.488 2.566 -6.373 1.00 47.72 99 SER A CA 1
ATOM 778 C C . SER A 1 99 ? 19.289 2.130 -7.227 1.00 47.72 99 SER A C 1
ATOM 780 O O . SER A 1 99 ? 18.532 2.990 -7.669 1.00 47.72 99 SER A O 1
ATOM 782 N N . PRO A 1 100 ? 19.053 0.828 -7.459 1.00 48.06 100 PRO A N 1
ATOM 783 C CA . PRO A 1 100 ? 17.936 0.344 -8.278 1.00 48.06 100 PRO A CA 1
ATOM 784 C C . PRO A 1 100 ? 16.561 0.469 -7.588 1.00 48.06 100 PRO A C 1
ATOM 786 O O . PRO A 1 100 ? 15.647 -0.288 -7.889 1.00 48.06 100 PRO A O 1
ATOM 789 N N . GLY A 1 101 ? 16.425 1.405 -6.646 1.00 45.94 101 GLY A N 1
ATOM 790 C CA 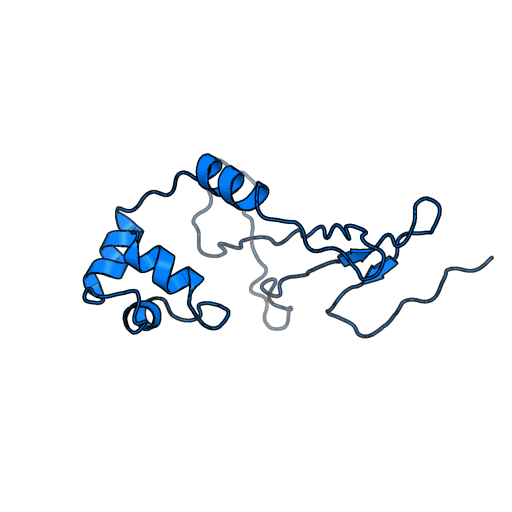. GLY A 1 101 ? 15.205 1.669 -5.887 1.00 45.94 101 GLY A CA 1
ATOM 791 C C . GLY A 1 101 ? 14.285 2.710 -6.518 1.00 45.94 101 GLY A C 1
ATOM 792 O O . GLY A 1 101 ? 13.197 2.911 -5.992 1.00 45.94 101 GLY A O 1
ATOM 793 N N . ASP A 1 102 ? 14.686 3.350 -7.620 1.00 47.34 102 ASP A N 1
ATOM 794 C CA . ASP A 1 102 ? 13.789 4.264 -8.323 1.00 47.34 102 ASP A CA 1
ATOM 795 C C . ASP A 1 102 ? 12.754 3.447 -9.112 1.00 47.34 102 ASP A C 1
ATOM 797 O O . ASP A 1 102 ? 13.139 2.714 -10.034 1.00 47.34 102 ASP A O 1
ATOM 801 N N . PRO A 1 103 ? 11.451 3.535 -8.775 1.00 45.38 103 PRO A N 1
ATOM 802 C CA . PRO A 1 103 ? 10.412 2.889 -9.560 1.00 45.38 103 PRO A CA 1
ATOM 803 C C . PRO A 1 103 ? 10.437 3.479 -10.971 1.00 45.38 103 PRO A C 1
ATOM 805 O O . PRO A 1 103 ? 10.151 4.659 -11.186 1.00 45.38 103 PRO A O 1
ATOM 808 N N . ARG A 1 104 ? 10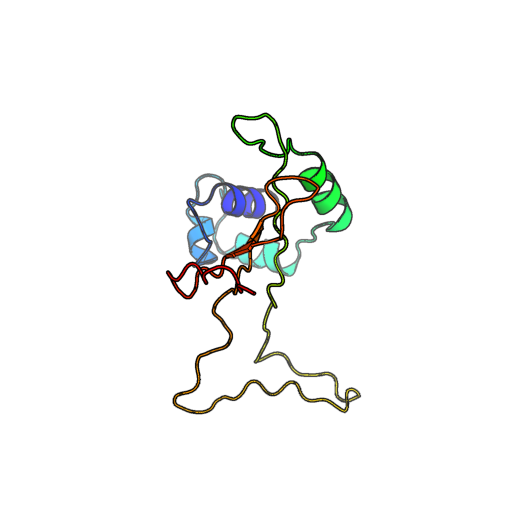.811 2.653 -11.950 1.00 49.53 104 ARG A N 1
ATOM 809 C CA . ARG A 1 104 ? 10.770 3.029 -13.362 1.00 49.53 104 ARG A CA 1
ATOM 810 C C . ARG A 1 104 ? 9.385 2.728 -13.908 1.00 49.53 104 ARG A C 1
ATOM 812 O O . ARG A 1 104 ? 9.159 1.666 -14.474 1.00 49.53 104 ARG A O 1
ATOM 819 N N . LEU A 1 105 ? 8.484 3.692 -13.754 1.00 43.59 105 LEU A N 1
ATOM 820 C CA . LEU A 1 105 ? 7.203 3.672 -14.446 1.00 43.59 105 LEU A CA 1
ATOM 821 C C . LEU A 1 105 ? 7.427 4.047 -15.918 1.00 43.59 105 LEU A C 1
ATOM 823 O O . LEU A 1 105 ? 7.627 5.218 -16.245 1.00 43.59 105 LEU A O 1
ATOM 827 N N . ALA A 1 106 ? 7.389 3.052 -16.799 1.00 50.12 106 ALA A N 1
ATOM 828 C CA . ALA A 1 106 ? 7.396 3.242 -18.245 1.00 50.12 106 ALA A CA 1
ATOM 829 C C . ALA A 1 106 ? 5.952 3.242 -18.767 1.00 50.12 106 ALA A C 1
ATOM 831 O O . ALA A 1 106 ? 5.331 2.193 -18.893 1.00 50.12 106 ALA A O 1
ATOM 832 N N . LEU A 1 107 ? 5.400 4.412 -19.096 1.00 52.00 107 LEU A N 1
ATOM 833 C CA . LEU A 1 107 ? 4.050 4.499 -19.658 1.00 52.00 107 LEU A CA 1
ATOM 834 C C . LEU A 1 107 ? 4.113 4.275 -21.172 1.00 52.00 107 LEU A C 1
ATOM 836 O O . LEU A 1 107 ? 4.571 5.140 -21.922 1.00 52.00 107 LEU A O 1
ATOM 840 N N . LEU A 1 108 ? 3.637 3.115 -21.631 1.00 53.38 108 LEU A N 1
ATOM 841 C CA . LEU A 1 108 ? 3.388 2.871 -23.051 1.00 53.38 108 LEU A CA 1
ATOM 842 C C . LEU A 1 108 ? 2.004 3.421 -23.416 1.00 53.38 108 LEU A C 1
ATOM 844 O O . LEU A 1 108 ? 0.989 2.765 -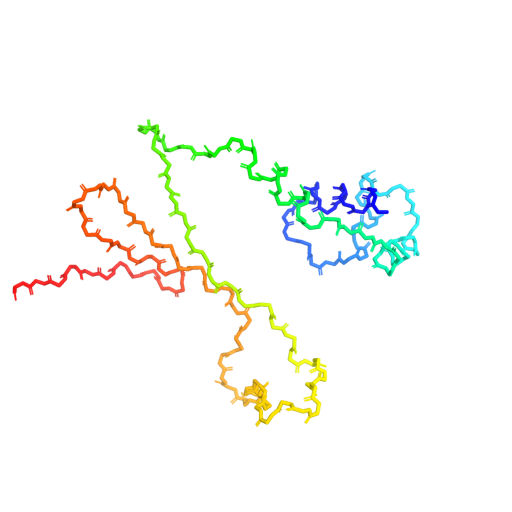23.193 1.00 53.38 108 LEU A O 1
ATOM 848 N N . LEU A 1 109 ? 1.955 4.620 -23.996 1.00 53.50 109 LEU A N 1
ATOM 849 C CA . LEU A 1 109 ? 0.695 5.213 -24.440 1.00 53.50 109 LEU A CA 1
ATOM 850 C C . LEU A 1 109 ? 0.444 4.886 -25.912 1.00 53.50 109 LEU A C 1
ATOM 852 O O . LEU A 1 109 ? 1.267 5.162 -26.793 1.00 53.50 109 LEU A O 1
ATOM 856 N N . ARG A 1 110 ? -0.740 4.335 -26.194 1.00 53.25 110 ARG A N 1
ATOM 857 C CA . ARG A 1 110 ? -1.241 4.147 -27.558 1.00 53.25 110 ARG A CA 1
ATOM 858 C C . ARG A 1 110 ? -2.549 4.913 -27.727 1.00 53.25 110 ARG A C 1
ATOM 860 O O . ARG A 1 110 ? -3.622 4.412 -27.421 1.00 53.25 110 ARG A O 1
ATOM 867 N N . ARG A 1 111 ? -2.447 6.136 -28.255 1.00 53.25 111 ARG A N 1
ATOM 868 C CA . ARG A 1 111 ? -3.575 7.079 -28.404 1.00 53.25 111 ARG A CA 1
ATOM 869 C C . ARG A 1 111 ? -4.677 6.583 -29.363 1.00 53.25 111 ARG A C 1
ATOM 871 O O . ARG A 1 111 ? -5.831 6.995 -29.259 1.00 53.25 111 ARG A O 1
ATOM 878 N N . ARG A 1 112 ? -4.337 5.710 -30.326 1.00 55.56 112 ARG A N 1
ATOM 879 C CA . ARG A 1 112 ? -5.270 5.153 -31.326 1.00 55.56 112 ARG A CA 1
ATOM 880 C C . ARG A 1 112 ? -4.761 3.829 -31.906 1.00 55.56 112 ARG A C 1
ATOM 882 O O . ARG A 1 112 ? -3.557 3.662 -32.116 1.00 55.56 112 ARG A O 1
ATOM 889 N N . ALA A 1 113 ? -5.672 2.916 -32.245 1.00 45.53 113 ALA A N 1
ATOM 890 C CA . ALA A 1 113 ? -5.353 1.787 -33.119 1.00 45.53 113 ALA A CA 1
ATOM 891 C C . ALA A 1 113 ? -4.822 2.320 -34.469 1.00 45.53 113 ALA A C 1
ATOM 893 O O . ALA A 1 113 ? -5.449 3.180 -35.082 1.00 45.53 113 ALA A O 1
ATOM 894 N N . GLY A 1 114 ? -3.635 1.867 -34.884 1.00 53.78 114 GLY A N 1
ATOM 895 C CA . GLY A 1 114 ? -2.936 2.336 -36.094 1.00 53.78 114 GLY A CA 1
ATOM 896 C C . GLY A 1 114 ? -1.934 3.487 -35.903 1.00 53.78 114 GLY A C 1
ATOM 897 O O . GLY A 1 114 ? -1.179 3.781 -36.821 1.00 53.78 114 GLY A O 1
ATOM 898 N N . THR A 1 115 ? -1.856 4.116 -34.726 1.00 56.44 115 THR A N 1
ATOM 899 C CA . THR A 1 115 ? -0.793 5.091 -34.411 1.00 56.44 115 THR A CA 1
ATOM 900 C C . THR A 1 115 ? 0.344 4.401 -33.652 1.00 56.44 115 THR A C 1
ATOM 902 O O . THR A 1 115 ? 0.089 3.501 -32.844 1.00 56.44 115 THR A O 1
ATOM 905 N N . GLY A 1 116 ? 1.592 4.793 -33.937 1.00 50.66 116 GLY A N 1
ATOM 906 C CA . GLY A 1 116 ? 2.784 4.262 -33.269 1.00 50.66 116 GLY A CA 1
ATOM 907 C C . GLY A 1 116 ? 2.735 4.475 -31.753 1.00 50.66 116 GLY A C 1
ATOM 908 O O . GLY A 1 116 ? 2.194 5.475 -31.279 1.00 50.66 116 GLY A O 1
ATOM 909 N N . SER A 1 117 ? 3.266 3.517 -30.995 1.00 52.50 117 SER A N 1
ATOM 910 C CA . SER A 1 117 ? 3.387 3.614 -29.540 1.00 52.50 117 SER A CA 1
ATOM 911 C C . SER A 1 117 ? 4.425 4.664 -29.155 1.00 52.50 117 SER A C 1
ATOM 913 O O . SER A 1 117 ? 5.497 4.714 -29.758 1.00 52.50 117 SER A O 1
ATOM 915 N N . GLN A 1 118 ? 4.129 5.465 -28.133 1.00 57.03 118 GLN A N 1
ATOM 916 C CA . GLN A 1 118 ? 5.106 6.368 -27.528 1.00 57.03 118 GLN A CA 1
ATOM 917 C C . GLN A 1 118 ? 5.471 5.846 -26.138 1.00 57.03 118 GLN A C 1
ATOM 919 O O . GLN A 1 118 ? 4.591 5.465 -25.364 1.00 57.03 118 GLN A O 1
ATOM 924 N N . LEU A 1 119 ? 6.772 5.803 -25.855 1.00 50.97 119 LEU A N 1
ATOM 925 C CA . LEU A 1 119 ? 7.316 5.495 -24.539 1.00 50.97 119 LEU A CA 1
ATOM 926 C C . LEU A 1 119 ? 7.551 6.818 -23.810 1.00 50.97 119 LEU A C 1
ATOM 928 O O . LEU A 1 119 ? 8.378 7.618 -24.245 1.00 50.97 119 LEU A O 1
ATOM 932 N N . LEU A 1 120 ? 6.824 7.046 -22.720 1.00 54.75 120 LEU A N 1
ATOM 933 C CA . LEU A 1 120 ? 7.101 8.140 -21.794 1.00 54.75 120 LEU A CA 1
ATOM 934 C C . LEU A 1 120 ? 7.832 7.570 -20.578 1.00 54.75 120 LEU A C 1
ATOM 936 O O . LEU A 1 120 ? 7.260 6.805 -19.801 1.00 54.75 120 LEU A O 1
ATOM 940 N N . ASP A 1 121 ? 9.106 7.939 -20.444 1.00 47.12 121 ASP A N 1
ATOM 941 C CA . ASP A 1 121 ? 9.936 7.663 -19.272 1.00 47.12 121 ASP A CA 1
ATOM 942 C C . ASP A 1 121 ? 9.962 8.911 -18.382 1.00 47.12 121 ASP A C 1
ATOM 944 O O . ASP A 1 121 ? 10.403 9.984 -18.798 1.00 47.12 121 ASP A O 1
ATOM 948 N N . ARG A 1 122 ? 9.472 8.785 -17.147 1.00 42.78 122 ARG A N 1
ATOM 949 C CA . ARG A 1 122 ? 9.412 9.900 -16.191 1.00 42.78 122 ARG A CA 1
ATOM 950 C C . ARG A 1 122 ? 10.805 10.347 -15.717 1.00 42.78 122 ARG A C 1
ATOM 952 O O . ARG A 1 122 ? 10.919 11.441 -15.172 1.00 42.78 122 ARG A O 1
ATOM 959 N N . VAL A 1 123 ? 11.860 9.555 -15.940 1.00 43.56 123 VAL A N 1
ATOM 960 C CA . VAL A 1 123 ? 13.232 9.872 -15.492 1.00 43.56 123 VAL A CA 1
ATOM 961 C C . VAL A 1 123 ? 13.942 10.883 -16.405 1.00 43.56 123 VAL A C 1
ATOM 963 O O . VAL A 1 123 ? 14.926 11.502 -16.001 1.00 43.56 123 VAL A O 1
ATOM 966 N N . ALA A 1 124 ? 13.422 11.159 -17.601 1.00 38.19 124 ALA A N 1
ATOM 967 C CA . ALA A 1 124 ? 13.938 12.235 -18.435 1.00 38.19 124 ALA A CA 1
ATOM 968 C C . ALA A 1 124 ? 12.782 12.990 -19.083 1.00 38.19 124 ALA A C 1
ATOM 970 O O . ALA A 1 124 ? 12.073 12.448 -19.922 1.00 38.19 124 ALA A O 1
ATOM 971 N N . GLY A 1 125 ? 12.637 14.276 -18.759 1.00 30.47 125 GLY A N 1
ATOM 972 C CA . GLY A 1 125 ? 11.810 15.223 -19.512 1.00 30.47 125 GLY A CA 1
ATOM 973 C C . GLY A 1 125 ? 12.332 15.442 -20.939 1.00 30.47 125 GLY A C 1
ATOM 974 O O . GLY A 1 125 ? 12.715 16.550 -21.301 1.00 30.47 125 GLY A O 1
ATOM 975 N N . ARG A 1 126 ? 12.402 14.384 -21.749 1.00 34.59 126 ARG A N 1
ATOM 976 C CA . ARG A 1 126 ? 12.741 14.409 -23.169 1.00 34.59 126 ARG A CA 1
ATOM 977 C C . ARG A 1 126 ? 11.752 13.524 -23.910 1.00 34.59 126 ARG A C 1
ATOM 979 O O . ARG A 1 126 ? 11.865 12.303 -23.911 1.00 34.59 126 ARG A O 1
ATOM 986 N N . CYS A 1 127 ? 10.808 14.163 -24.589 1.00 34.66 127 CYS A N 1
ATOM 987 C CA . CYS A 1 127 ? 10.092 13.537 -25.688 1.00 34.66 127 CYS A CA 1
ATOM 988 C C . CYS A 1 127 ? 11.127 13.169 -26.761 1.00 34.66 127 CYS A C 1
ATOM 990 O O . CYS A 1 127 ? 11.704 14.058 -27.388 1.00 34.66 127 CYS A O 1
ATOM 992 N N . ALA A 1 128 ? 11.409 11.881 -26.955 1.00 41.94 128 ALA A N 1
ATOM 993 C CA . ALA A 1 128 ? 12.240 11.451 -28.071 1.00 41.94 128 ALA A CA 1
ATOM 994 C C . ALA A 1 128 ? 11.456 11.654 -29.378 1.00 41.94 128 ALA A C 1
ATOM 996 O O . ALA A 1 128 ? 10.362 11.114 -29.558 1.00 41.94 128 ALA A O 1
ATOM 997 N N . GLY A 1 129 ? 12.006 12.489 -30.262 1.00 37.56 129 GLY A N 1
ATOM 998 C CA . GLY A 1 129 ? 11.467 12.769 -31.586 1.00 37.56 129 GLY A CA 1
ATOM 999 C C . GLY A 1 129 ? 11.405 11.523 -32.471 1.00 37.56 129 GLY A C 1
ATOM 1000 O O . GLY A 1 129 ? 12.178 10.579 -32.328 1.00 37.56 129 GLY A O 1
ATOM 1001 N N . ARG A 1 130 ? 10.443 11.552 -33.391 1.00 33.59 130 ARG A N 1
ATOM 1002 C CA . ARG A 1 130 ? 10.112 10.517 -34.375 1.00 33.59 130 ARG A CA 1
ATOM 1003 C C . ARG A 1 130 ? 11.357 10.080 -35.180 1.00 33.59 130 ARG A C 1
ATOM 1005 O O . ARG A 1 130 ? 12.021 10.963 -35.721 1.00 33.59 130 ARG A O 1
ATOM 1012 N N . PRO A 1 131 ? 11.658 8.774 -35.333 1.00 34.50 131 PRO A N 1
ATOM 1013 C CA . PRO A 1 131 ? 12.662 8.340 -36.300 1.00 34.50 131 PRO A CA 1
ATOM 1014 C C . PRO A 1 131 ? 12.113 8.609 -37.708 1.00 34.50 131 PRO A C 1
ATOM 1016 O O . PRO A 1 131 ? 11.016 8.163 -38.053 1.00 34.50 131 PRO A O 1
ATOM 1019 N N . GLY A 1 132 ? 12.821 9.440 -38.470 1.00 36.59 132 GLY A N 1
ATOM 1020 C CA . GLY A 1 132 ? 12.501 9.757 -39.857 1.00 36.59 132 GLY A CA 1
ATOM 1021 C C . GLY A 1 132 ? 13.204 8.821 -40.837 1.00 36.59 132 GLY A C 1
ATOM 1022 O O . GLY A 1 132 ? 14.282 8.327 -40.519 1.00 36.59 132 GLY A O 1
ATOM 1023 N N . GLY A 1 133 ? 12.585 8.682 -42.015 1.00 35.16 133 GLY A N 1
ATOM 1024 C CA . GLY A 1 133 ? 13.208 8.297 -43.289 1.00 35.16 133 GLY A CA 1
ATOM 1025 C C . GLY A 1 133 ? 13.512 6.828 -43.464 1.00 35.16 133 GLY A C 1
ATOM 1026 O O . GLY A 1 133 ? 14.680 6.471 -43.220 1.00 35.16 133 GLY A O 1
#

pLDDT: mean 70.71, std 20.25, range [30.47, 94.81]

Radius of gyration: 20.8 Å; chains: 1; bounding box: 44×40×63 Å

Foldseek 3Di:
DQLLVVLCVPDPDHDPDQQCSCVDPSNPDHSVVSVVCVVVPDDPVVVVVVVVVPDDQDAPPVRHHWDFDFDFDDDDQPDDDDPPDPDDPHDDPDPPDDDSPPRFRWGFGDPDDVDDTFTDTPVDPDRDDDDDD

Secondary structure (DSSP, 8-state):
-HHHHHHHHHSSSS---TTGGGGSTT--S-HHHHHHHHHH----HHHHHHHHTTSPPP--TTS-------------TTSPPPTT-S--------TTSPPTTS---EEEE--STTSPPEEEETT----PPPPP-

Sequence (133 aa):
MFELSDAALCADGPVTSLVELSLTPEHRRGHGTLYQALNQGRIDTDRFRGIVARQPIPRDDDGRVMPAIDISHWLRPDADTSPQRLFRHTYGRGKGRPSPGDPRLALLLRRRAGTGSQLLDRVAGRCAGRPGG